Protein AF-A0A3E2CCU9-F1 (afdb_monomer_lite)

InterPro domains:
  IPR020899 Arginine repressor, C-terminal [PF02863] (1-43)
  IPR036251 Arginine repressor, C-terminal domain superfamily [SSF55252] (1-45)

Radius of gyration: 10.53 Å; chains: 1; bounding box: 23×22×24 Å

pLDDT: mean 78.65, std 14.71, range [48.56, 95.06]

Secondary structure (DSSP, 8-state):
-HHHHHHHHTS--TTEEEEEE-SS-EEEEESSHHHHHHHHHHHHHHHT-

Structure (mmCIF, N/CA/C/O backbone):
data_AF-A0A3E2CCU9-F1
#
_entry.id   AF-A0A3E2CCU9-F1
#
loop_
_atom_site.group_PDB
_atom_site.id
_atom_site.type_symbol
_atom_site.label_atom_id
_atom_site.label_alt_id
_atom_site.label_comp_id
_atom_site.label_asym_id
_atom_site.label_entity_id
_atom_site.label_seq_id
_atom_site.pdbx_PDB_ins_code
_atom_site.Cartn_x
_atom_site.Cartn_y
_atom_site.Cartn_z
_atom_site.occupancy
_atom_site.B_iso_or_equiv
_atom_site.auth_seq_id
_atom_site.auth_comp_id
_atom_site.auth_asym_id
_atom_site.auth_atom_id
_atom_site.pdbx_PDB_model_num
ATOM 1 N N . ALA A 1 1 ? 11.055 3.052 -10.364 1.00 51.38 1 ALA A N 1
ATOM 2 C CA . ALA A 1 1 ? 10.241 3.671 -9.297 1.00 51.38 1 ALA A CA 1
ATOM 3 C C . ALA A 1 1 ? 9.045 4.475 -9.811 1.00 51.38 1 ALA A C 1
ATOM 5 O O . ALA A 1 1 ? 7.929 4.185 -9.397 1.00 51.38 1 ALA A O 1
ATOM 6 N N . GLN A 1 2 ? 9.223 5.408 -10.757 1.00 48.56 2 GLN A N 1
ATOM 7 C CA . GLN A 1 2 ? 8.120 6.231 -11.294 1.00 48.56 2 GLN A CA 1
ATOM 8 C C . GLN A 1 2 ? 6.912 5.442 -11.834 1.00 48.56 2 GLN A C 1
ATOM 10 O O . GLN A 1 2 ? 5.783 5.907 -11.719 1.00 48.56 2 GLN A O 1
ATOM 15 N N . TYR A 1 3 ? 7.118 4.241 -12.385 1.00 53.09 3 TYR A N 1
ATOM 16 C CA . TYR A 1 3 ? 6.014 3.396 -12.856 1.00 53.09 3 TYR A CA 1
ATOM 17 C C . TYR A 1 3 ? 5.135 2.878 -11.705 1.00 53.09 3 TYR A C 1
ATOM 19 O O . TYR A 1 3 ? 3.915 2.953 -11.789 1.00 53.09 3 TYR A O 1
ATOM 27 N N . VAL A 1 4 ? 5.741 2.429 -10.599 1.00 57.72 4 VAL A N 1
ATOM 28 C CA . VAL A 1 4 ? 5.018 1.942 -9.409 1.00 57.72 4 VAL A CA 1
ATOM 29 C C . VAL A 1 4 ? 4.250 3.085 -8.743 1.00 57.72 4 VAL A C 1
ATOM 31 O O . VAL A 1 4 ? 3.072 2.930 -8.438 1.00 57.72 4 VAL A O 1
ATOM 34 N N . ALA A 1 5 ? 4.877 4.260 -8.620 1.00 55.72 5 ALA A N 1
ATOM 35 C CA . ALA A 1 5 ? 4.216 5.468 -8.127 1.00 55.72 5 ALA A CA 1
ATOM 36 C C . ALA A 1 5 ? 3.040 5.889 -9.028 1.00 55.72 5 ALA A C 1
ATOM 38 O O . ALA A 1 5 ? 1.949 6.154 -8.540 1.00 55.72 5 ALA A O 1
ATOM 39 N N . SER A 1 6 ? 3.213 5.847 -10.354 1.00 59.44 6 SER A N 1
ATOM 40 C CA . SER A 1 6 ? 2.145 6.177 -11.304 1.00 59.44 6 SER A CA 1
ATOM 41 C C . SER A 1 6 ? 0.964 5.199 -11.275 1.00 59.44 6 SER A C 1
ATOM 43 O O . SER A 1 6 ? -0.149 5.607 -11.611 1.00 59.44 6 SER A O 1
ATOM 45 N N . VAL A 1 7 ? 1.190 3.922 -10.959 1.00 59.47 7 VAL A N 1
ATOM 46 C CA . VAL A 1 7 ? 0.117 2.923 -10.828 1.00 59.47 7 VAL A CA 1
ATOM 47 C C . VAL A 1 7 ? -0.661 3.140 -9.528 1.00 59.47 7 VAL A C 1
ATOM 49 O O . VAL A 1 7 ? -1.882 3.012 -9.537 1.00 59.47 7 VAL A O 1
ATOM 52 N N . ILE A 1 8 ? 0.022 3.543 -8.452 1.00 58.44 8 ILE A N 1
ATOM 53 C CA . ILE A 1 8 ? -0.603 3.937 -7.180 1.00 58.44 8 ILE A CA 1
ATOM 54 C C . ILE A 1 8 ? -1.404 5.245 -7.339 1.00 58.44 8 ILE A C 1
ATOM 56 O O . ILE A 1 8 ? -2.515 5.334 -6.830 1.00 58.44 8 ILE A O 1
ATOM 60 N N . ASP A 1 9 ? -0.911 6.215 -8.118 1.00 59.53 9 ASP A N 1
ATOM 61 C CA . ASP A 1 9 ? -1.594 7.502 -8.347 1.00 59.53 9 ASP A CA 1
ATOM 62 C C . ASP A 1 9 ? -2.865 7.400 -9.214 1.00 59.53 9 ASP A C 1
ATOM 64 O O . ASP A 1 9 ? -3.741 8.262 -9.145 1.00 59.53 9 ASP A O 1
ATOM 68 N N . ARG A 1 10 ? -2.982 6.380 -10.077 1.00 54.62 10 ARG A N 1
ATOM 69 C CA . ARG A 1 10 ? -4.047 6.307 -11.101 1.00 54.62 10 ARG A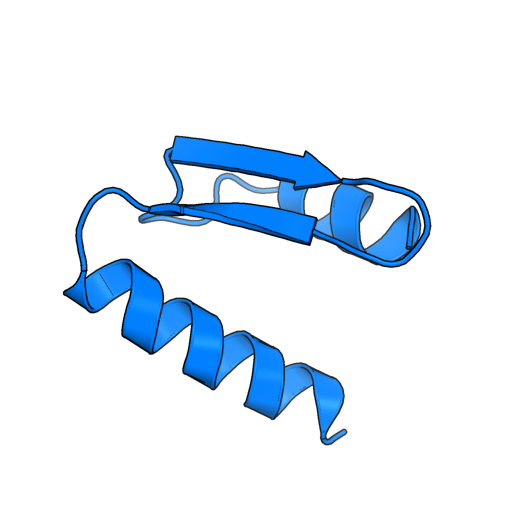 CA 1
ATOM 70 C C . ARG A 1 10 ? -5.334 5.618 -10.658 1.00 54.62 10 ARG A C 1
ATOM 72 O O . ARG A 1 10 ? -6.317 5.672 -11.399 1.00 54.62 10 ARG A O 1
ATOM 79 N N . GLN A 1 11 ? -5.367 5.012 -9.475 1.00 56.41 11 GLN A N 1
ATOM 80 C CA . GLN A 1 11 ? -6.600 4.523 -8.866 1.00 56.41 11 GLN A CA 1
ATOM 81 C C . GLN A 1 11 ? -6.586 4.803 -7.365 1.00 56.41 11 GLN A C 1
ATOM 83 O O . GLN A 1 11 ? -5.598 4.477 -6.714 1.00 56.41 11 GLN A O 1
ATOM 88 N N . PRO A 1 12 ? -7.672 5.341 -6.783 1.00 59.66 12 PRO A N 1
ATOM 89 C CA . PRO A 1 12 ? -7.797 5.397 -5.338 1.00 59.66 12 PRO A CA 1
ATOM 90 C C . PRO A 1 12 ? -7.835 3.964 -4.799 1.00 59.66 12 PRO A C 1
ATOM 92 O O . PRO A 1 12 ? -8.854 3.273 -4.838 1.00 59.66 12 PRO A O 1
ATOM 95 N N . LEU A 1 13 ? -6.683 3.498 -4.329 1.00 71.06 13 LEU A N 1
ATOM 96 C CA . LE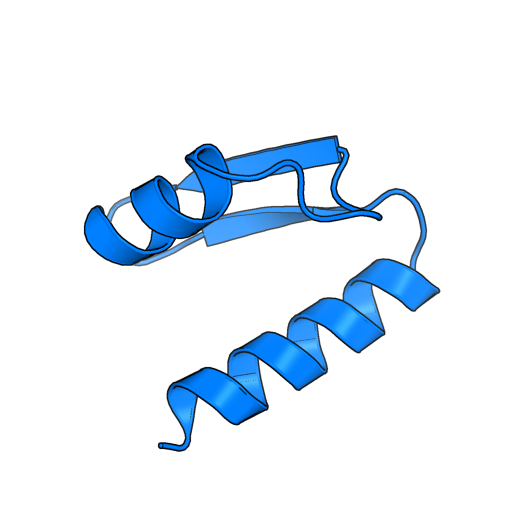U A 1 13 ? -6.548 2.231 -3.639 1.00 71.06 13 LEU A CA 1
ATOM 97 C C . LEU A 1 13 ? -7.233 2.381 -2.278 1.00 71.06 13 LEU A C 1
ATOM 99 O O . LEU A 1 13 ? -6.773 3.119 -1.408 1.00 71.06 13 LEU A O 1
ATOM 103 N N . LYS A 1 14 ? -8.373 1.703 -2.113 1.00 79.75 14 LYS A N 1
ATOM 104 C CA . LYS A 1 14 ? -9.138 1.689 -0.859 1.00 79.75 14 LYS A CA 1
ATOM 105 C C . LYS 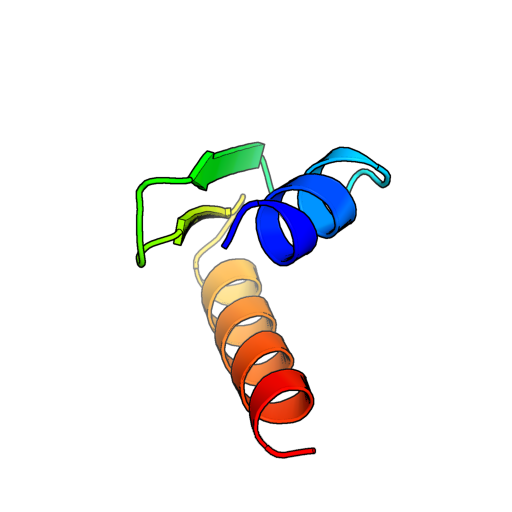A 1 14 ? -8.205 1.387 0.322 1.00 79.75 14 LYS A C 1
ATOM 107 O O . LYS A 1 14 ? -7.407 0.459 0.231 1.00 79.75 14 LYS A O 1
ATOM 112 N N . GLY A 1 15 ? -8.300 2.179 1.387 1.00 84.75 15 GLY A N 1
ATOM 113 C CA . GLY A 1 15 ? -7.467 2.021 2.584 1.00 84.75 15 GLY A CA 1
ATOM 114 C C . GLY A 1 15 ? -6.159 2.823 2.584 1.00 84.75 15 GLY A C 1
ATOM 115 O O . GLY A 1 15 ? -5.512 2.894 3.625 1.00 84.75 15 GLY A O 1
ATOM 116 N N . ILE A 1 16 ? -5.797 3.490 1.478 1.00 87.31 16 ILE A N 1
ATOM 117 C CA . ILE A 1 16 ? -4.616 4.365 1.383 1.00 87.31 16 ILE A CA 1
ATOM 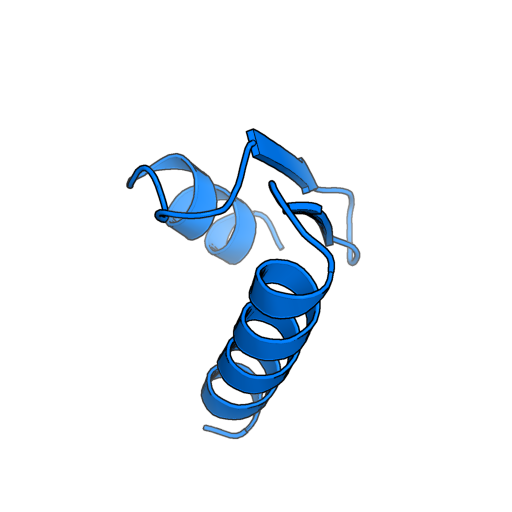118 C C . ILE A 1 16 ? -5.051 5.836 1.399 1.00 87.31 16 ILE A C 1
ATOM 120 O O . ILE A 1 16 ? -5.873 6.264 0.592 1.00 87.31 16 ILE A O 1
ATOM 124 N N . LEU A 1 17 ? -4.480 6.615 2.317 1.00 89.06 17 LEU A N 1
ATOM 125 C CA . LEU A 1 17 ? -4.668 8.065 2.422 1.00 89.06 17 LEU A CA 1
ATOM 126 C C . LEU A 1 17 ? -3.772 8.834 1.446 1.00 89.06 17 LEU A C 1
ATOM 128 O O . LEU A 1 17 ? -4.141 9.907 0.976 1.00 89.06 17 LEU A O 1
ATOM 132 N N . GLY A 1 18 ? -2.597 8.285 1.147 1.00 85.81 18 GLY A N 1
ATOM 133 C CA . GLY A 1 18 ? -1.671 8.829 0.164 1.00 85.81 18 GLY A CA 1
ATOM 134 C C . GLY A 1 18 ? -0.347 8.073 0.135 1.00 85.81 18 GLY A C 1
ATOM 135 O O . GLY A 1 18 ? -0.093 7.185 0.954 1.00 85.81 18 GLY A O 1
ATOM 136 N N . SER A 1 19 ? 0.512 8.450 -0.807 1.00 85.50 19 SER A N 1
ATOM 137 C CA . SER A 1 19 ? 1.869 7.921 -0.917 1.00 85.50 19 SER A CA 1
ATOM 138 C C . SER A 1 19 ? 2.871 9.006 -1.284 1.00 85.50 19 SER A C 1
ATOM 140 O O . SER A 1 19 ? 2.534 9.965 -1.974 1.00 85.50 19 SER A O 1
ATOM 142 N N . VAL A 1 20 ? 4.117 8.818 -0.860 1.00 86.00 20 VAL A N 1
ATOM 143 C CA . VAL A 1 20 ? 5.266 9.628 -1.272 1.00 86.00 20 VAL A CA 1
ATOM 144 C C . VAL A 1 20 ? 6.288 8.693 -1.899 1.00 86.00 20 VAL A C 1
ATOM 146 O O . VAL A 1 20 ? 6.744 7.750 -1.255 1.00 86.00 20 VAL A O 1
ATOM 149 N N . ALA A 1 21 ? 6.649 8.945 -3.153 1.00 86.75 21 ALA A N 1
ATOM 150 C CA . ALA A 1 21 ? 7.691 8.200 -3.846 1.00 86.75 21 ALA A CA 1
ATOM 151 C C . ALA A 1 21 ? 9.004 8.998 -3.854 1.00 86.75 21 ALA A C 1
ATOM 153 O O . ALA A 1 21 ? 9.020 10.172 -4.223 1.00 86.75 21 ALA A O 1
ATOM 154 N N . GLY A 1 22 ? 10.089 8.345 -3.445 1.00 85.50 22 GLY A N 1
ATOM 155 C CA . GLY A 1 22 ? 11.471 8.766 -3.659 1.00 85.50 22 GLY A CA 1
ATOM 156 C C . GLY A 1 22 ? 12.090 8.062 -4.873 1.00 85.50 22 GLY A C 1
ATOM 157 O O . GLY A 1 22 ? 11.378 7.607 -5.769 1.00 85.50 22 GLY A O 1
ATOM 158 N N . ASP A 1 23 ? 13.422 7.969 -4.898 1.00 83.19 23 ASP A N 1
ATOM 159 C CA . ASP A 1 23 ? 14.163 7.361 -6.013 1.00 83.19 23 ASP A CA 1
ATOM 160 C C . ASP A 1 23 ? 13.975 5.837 -6.089 1.00 83.19 23 ASP A C 1
ATOM 162 O O . ASP A 1 23 ? 13.594 5.298 -7.125 1.00 83.19 23 ASP A O 1
ATOM 166 N N . ASP A 1 24 ? 14.146 5.141 -4.969 1.00 83.44 24 ASP A N 1
ATOM 167 C CA . ASP A 1 24 ? 14.023 3.683 -4.847 1.00 83.44 24 ASP A CA 1
ATOM 168 C C . ASP A 1 24 ? 13.022 3.249 -3.762 1.00 83.44 24 ASP A C 1
ATOM 170 O O . ASP A 1 24 ? 12.761 2.061 -3.581 1.00 83.44 24 ASP A O 1
ATOM 174 N N . THR A 1 25 ? 12.421 4.219 -3.073 1.00 83.44 25 THR A N 1
ATOM 175 C CA . THR A 1 25 ? 11.600 4.001 -1.880 1.00 83.44 25 THR A CA 1
ATOM 176 C C . THR A 1 25 ? 10.213 4.609 -2.058 1.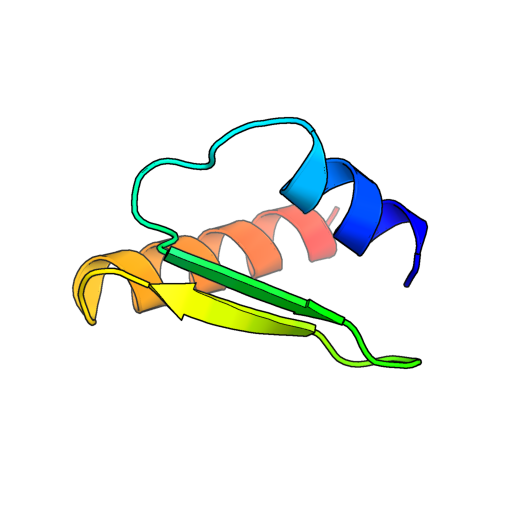00 83.44 25 THR A C 1
ATOM 178 O O . THR A 1 25 ? 10.073 5.714 -2.579 1.00 83.44 25 THR A O 1
ATOM 181 N N . VAL A 1 26 ? 9.173 3.917 -1.591 1.00 85.00 26 VAL A N 1
ATOM 182 C CA . VAL A 1 26 ? 7.803 4.448 -1.523 1.00 85.00 26 VAL A CA 1
ATOM 183 C C . VAL A 1 26 ? 7.314 4.367 -0.082 1.00 85.00 26 VAL A C 1
ATOM 185 O O . VAL A 1 26 ? 7.315 3.293 0.514 1.00 85.00 26 VAL A O 1
ATOM 188 N N . LEU A 1 27 ? 6.872 5.498 0.464 1.00 89.00 27 LEU A N 1
ATOM 189 C CA . LEU A 1 27 ? 6.132 5.562 1.719 1.00 89.00 27 LEU A CA 1
ATOM 190 C C . LEU A 1 27 ? 4.634 5.557 1.413 1.00 89.00 27 LEU A C 1
ATOM 192 O O . LEU A 1 27 ? 4.160 6.367 0.618 1.00 89.00 27 LEU A O 1
ATOM 196 N N . MET A 1 28 ? 3.889 4.677 2.074 1.00 89.19 28 MET A N 1
ATOM 197 C CA . MET A 1 28 ? 2.440 4.545 1.936 1.00 89.19 28 MET A CA 1
ATOM 198 C C . MET A 1 28 ? 1.771 4.821 3.282 1.00 89.19 28 MET A C 1
ATOM 200 O O . MET A 1 28 ? 2.137 4.222 4.291 1.00 89.19 28 MET A O 1
ATOM 204 N N . VAL A 1 29 ? 0.795 5.729 3.300 1.00 91.88 29 VAL A N 1
ATOM 205 C CA . VAL A 1 29 ? 0.028 6.074 4.502 1.00 91.88 29 VAL A CA 1
ATOM 206 C C . VAL A 1 29 ? -1.338 5.407 4.410 1.00 91.88 29 VAL A C 1
ATOM 208 O O . VAL A 1 29 ? -2.134 5.756 3.538 1.00 91.88 29 VAL A O 1
ATOM 211 N N . CYS A 1 30 ? -1.613 4.455 5.301 1.00 92.88 30 CYS A N 1
ATOM 212 C CA . CYS A 1 30 ? -2.883 3.725 5.344 1.00 92.88 30 CYS A CA 1
ATOM 213 C C . CYS A 1 30 ? -3.825 4.277 6.423 1.00 92.88 30 CYS A C 1
ATOM 215 O O . CYS A 1 30 ? -3.395 4.945 7.362 1.00 92.88 30 CYS A O 1
ATOM 217 N N . VAL A 1 31 ? -5.122 3.996 6.283 1.00 94.25 31 VAL A N 1
ATOM 218 C CA . VAL A 1 31 ? -6.170 4.439 7.226 1.00 94.25 31 VAL A CA 1
ATOM 219 C C . VAL A 1 31 ? -6.136 3.695 8.567 1.00 94.25 31 VAL A C 1
ATOM 221 O O . VAL A 1 31 ? -6.694 4.182 9.548 1.00 94.25 31 VAL A O 1
ATOM 224 N N . SER A 1 32 ? -5.507 2.519 8.612 1.00 94.75 32 SER A N 1
ATOM 225 C CA . SER A 1 32 ? -5.354 1.684 9.804 1.00 94.75 32 SER A CA 1
ATOM 226 C C . SER A 1 32 ? -4.108 0.800 9.691 1.00 94.75 32 SER A C 1
ATOM 228 O O . SER A 1 32 ? -3.535 0.648 8.610 1.00 94.75 32 SER A O 1
ATOM 230 N N . ASN A 1 33 ? -3.701 0.199 10.813 1.00 94.75 33 ASN A N 1
ATOM 231 C CA . ASN A 1 33 ? -2.600 -0.769 10.834 1.00 94.75 33 ASN A CA 1
ATOM 232 C C . ASN A 1 33 ? -2.949 -2.054 10.066 1.00 94.75 33 ASN A C 1
ATOM 234 O O . ASN A 1 33 ? -2.097 -2.586 9.370 1.00 94.75 33 ASN A O 1
ATOM 238 N N . GLU A 1 34 ? -4.201 -2.510 10.153 1.00 95.06 34 GLU A N 1
ATOM 239 C CA . GLU A 1 34 ? -4.698 -3.683 9.418 1.00 95.06 34 GLU A CA 1
ATOM 240 C C . GLU A 1 34 ? -4.552 -3.485 7.902 1.00 95.06 34 GLU A C 1
ATOM 242 O O . GLU A 1 34 ? -3.937 -4.298 7.218 1.00 95.06 34 GLU A O 1
ATOM 247 N N . GLU A 1 35 ? -5.000 -2.336 7.387 1.00 93.44 35 GLU A N 1
ATOM 248 C CA . GLU A 1 35 ? -4.843 -1.995 5.968 1.00 93.44 35 GLU A CA 1
ATOM 249 C C . GLU A 1 35 ? -3.361 -1.860 5.576 1.00 93.44 35 GLU A C 1
ATOM 251 O O . GLU A 1 35 ? -2.983 -2.208 4.459 1.00 93.44 35 GLU A O 1
ATOM 256 N N . ALA A 1 36 ? -2.493 -1.397 6.483 1.00 91.62 36 ALA A N 1
ATOM 257 C CA . ALA A 1 36 ? -1.056 -1.330 6.223 1.00 91.62 36 ALA A CA 1
ATOM 258 C C . ALA A 1 36 ? -0.422 -2.724 6.071 1.00 91.62 36 ALA A C 1
ATOM 260 O O . ALA A 1 36 ? 0.377 -2.934 5.156 1.00 91.62 36 ALA A O 1
ATOM 261 N N . GLU A 1 37 ? -0.790 -3.678 6.929 1.00 94.12 37 GLU A N 1
ATOM 262 C CA . GLU A 1 37 ? -0.311 -5.063 6.858 1.00 94.12 37 GLU A CA 1
ATOM 263 C C . GLU A 1 37 ? -0.797 -5.761 5.581 1.00 94.12 37 GLU A C 1
ATOM 265 O O . GLU A 1 37 ? 0.005 -6.350 4.848 1.00 94.12 37 GLU A O 1
ATOM 270 N N . ASP A 1 38 ? -2.081 -5.619 5.248 1.00 92.62 38 ASP A N 1
ATOM 271 C CA . ASP A 1 38 ? -2.661 -6.175 4.023 1.00 92.62 38 ASP A CA 1
ATOM 272 C C . ASP A 1 38 ? -1.979 -5.624 2.766 1.00 92.62 38 ASP A C 1
ATOM 274 O O . ASP A 1 38 ? -1.653 -6.370 1.833 1.00 92.62 38 ASP A O 1
ATOM 278 N N . ARG A 1 39 ? -1.701 -4.314 2.737 1.00 88.81 39 ARG A N 1
ATOM 279 C CA . ARG A 1 39 ? -1.011 -3.671 1.611 1.00 88.81 39 ARG A CA 1
ATOM 280 C C . ARG A 1 39 ? 0.445 -4.094 1.499 1.00 88.81 39 ARG A C 1
ATOM 282 O O . ARG A 1 39 ? 0.907 -4.305 0.375 1.00 88.81 39 ARG A O 1
ATOM 289 N N . ALA A 1 40 ? 1.146 -4.275 2.615 1.00 88.81 40 ALA A N 1
ATOM 290 C CA . ALA A 1 40 ? 2.507 -4.801 2.610 1.00 88.81 40 ALA A CA 1
ATOM 291 C C . ALA A 1 40 ? 2.548 -6.223 2.026 1.00 88.81 40 ALA A C 1
ATOM 293 O O . ALA A 1 40 ? 3.338 -6.501 1.120 1.00 88.81 40 ALA A O 1
ATOM 294 N N . ASN A 1 41 ? 1.636 -7.095 2.464 1.00 90.25 41 ASN A N 1
ATOM 295 C CA . ASN A 1 41 ? 1.510 -8.459 1.948 1.00 90.25 41 ASN A CA 1
ATOM 296 C C . ASN A 1 41 ? 1.178 -8.479 0.449 1.00 90.25 41 ASN A C 1
ATOM 298 O O . ASN A 1 41 ? 1.786 -9.228 -0.321 1.00 90.25 41 ASN A O 1
ATOM 302 N N . TRP A 1 42 ? 0.259 -7.617 0.006 1.00 86.56 42 TRP A N 1
ATOM 303 C CA . TRP A 1 42 ? -0.055 -7.467 -1.412 1.00 86.56 42 TRP A CA 1
ATOM 304 C C . TRP A 1 42 ? 1.163 -7.011 -2.226 1.00 86.56 42 TRP A C 1
ATOM 306 O O . TRP A 1 42 ? 1.461 -7.626 -3.251 1.00 86.56 42 TRP A O 1
ATOM 316 N N . MET A 1 43 ? 1.906 -5.994 -1.772 1.00 82.31 43 MET A N 1
ATOM 317 C CA . MET A 1 43 ? 3.112 -5.533 -2.475 1.00 82.31 43 MET A CA 1
ATOM 318 C C . MET A 1 43 ? 4.149 -6.652 -2.614 1.00 82.31 43 MET A C 1
ATOM 320 O O . MET A 1 43 ? 4.711 -6.818 -3.697 1.00 82.31 43 MET A O 1
ATOM 324 N N . LEU A 1 44 ? 4.354 -7.466 -1.572 1.00 85.12 44 LEU A N 1
ATOM 325 C CA . LEU A 1 44 ? 5.235 -8.638 -1.634 1.00 85.12 44 LEU A CA 1
ATOM 326 C C . LEU A 1 44 ? 4.748 -9.670 -2.660 1.00 85.12 44 LEU A C 1
ATOM 328 O O . LEU A 1 44 ? 5.555 -10.225 -3.405 1.00 85.12 44 LEU A O 1
ATOM 332 N N . SER A 1 45 ? 3.435 -9.902 -2.752 1.00 85.38 45 SER A N 1
ATOM 333 C CA . SER A 1 45 ? 2.854 -10.822 -3.743 1.00 85.38 45 SER A CA 1
ATOM 334 C C . SER A 1 45 ? 3.029 -10.345 -5.191 1.00 85.38 45 SER A C 1
ATOM 336 O O . SER A 1 45 ? 3.181 -11.157 -6.100 1.00 85.38 45 SER A O 1
ATOM 338 N N . VAL A 1 46 ? 3.031 -9.026 -5.411 1.00 79.69 46 VAL A N 1
ATOM 339 C CA . VAL A 1 46 ? 3.252 -8.425 -6.733 1.00 79.69 46 VAL A CA 1
ATOM 340 C C . VAL A 1 46 ? 4.734 -8.450 -7.094 1.00 79.69 46 VAL A C 1
ATOM 342 O O . VAL A 1 46 ? 5.067 -8.760 -8.230 1.00 79.69 46 VAL A O 1
ATOM 345 N N . ALA A 1 47 ? 5.618 -8.154 -6.138 1.00 78.56 47 ALA A N 1
ATOM 346 C CA . ALA A 1 47 ? 7.064 -8.116 -6.352 1.00 78.5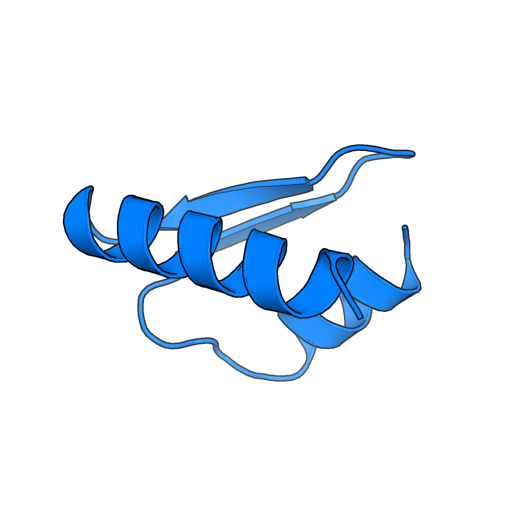6 47 ALA A CA 1
ATOM 347 C C . ALA A 1 47 ? 7.711 -9.505 -6.516 1.00 78.56 47 ALA A C 1
ATOM 349 O O . ALA A 1 47 ? 8.825 -9.603 -7.019 1.00 78.56 47 ALA A O 1
ATOM 350 N N . SER A 1 48 ? 7.037 -10.571 -6.075 1.00 73.19 48 SER A N 1
ATOM 351 C CA . SER A 1 48 ? 7.504 -11.962 -6.189 1.00 73.19 48 SER A CA 1
ATOM 352 C C . SER A 1 48 ? 7.078 -12.662 -7.490 1.00 73.19 48 SER A C 1
ATOM 354 O O . SER A 1 48 ? 7.295 -13.867 -7.634 1.00 73.19 48 SER A O 1
ATOM 356 N N . ARG A 1 49 ? 6.495 -11.919 -8.438 1.00 51.09 49 ARG A N 1
ATOM 357 C CA . ARG A 1 49 ? 6.189 -12.352 -9.809 1.00 51.09 49 ARG A CA 1
ATOM 358 C C . ARG A 1 49 ? 7.108 -11.675 -10.814 1.00 51.09 49 ARG A C 1
ATOM 360 O O . ARG A 1 49 ? 7.455 -12.364 -11.796 1.00 51.09 49 ARG A O 1
#

Foldseek 3Di:
DVVVQVVPVPDPDPQWPDWDDDDPDIDTHGPDPVSVVVVVVVVVVVVVD

Organism: Gardnerella vaginalis (NCBI:txid2702)

Sequence (49 aa):
AQYVASVIDRQPLKGILGSVAGDDTVLMVCVSNEEAEDRANWMLSVASR